Protein AF-A0A8A4TGU2-F1 (afdb_monomer)

Foldseek 3Di:
DDDDDDDDD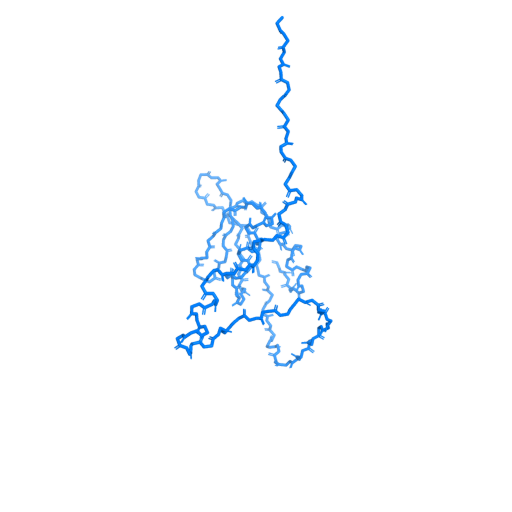DPPPPPPPPDDPCPVVCVVVVNDDPDDDDDDDDDDDDPDDDDPDPQPAWEWDWDADPPRWIKIKIPSDPCLPVVQVVCCVVVVWDWDQDPNIIITTDPPRVVVQVVVVVVVGHHD

Nearest PDB structures (foldseek):
  2if1-assembly1_A  TM=4.646E-01  e=5.400E-04  Homo sapiens
  1ge9-assembly1_A  TM=4.757E-01  e=1.721E+00  Aquifex aeolicus
  8xt3-assembly1_LW  TM=3.187E-01  e=2.816E+00  Homo sapiens
  7qh7-assembly1_U  TM=3.323E-01  e=3.831E+00  Homo sapiens
  6zm5-assembly1_U  TM=3.280E-01  e=3.185E+00  Homo sapiens

Sequence (124 aa):
MARKKKERLDFSQMGELRQNPFADLAQSLGVAPANAAPAGDEPNVNSSSATHKPQPALLIRKEKRAKGKVVTCVYHLLDPHSYLKKLKTRFGTGGTIQDDVMELRGDHCEPIKDFFRAEGFKVR

Radius of gyration: 24.46 Å; Cα contacts (8 Å, |Δi|>4): 117; chains: 1; bounding box: 57×61×41 Å

Structure (mmCIF, N/CA/C/O backbone):
data_AF-A0A8A4TGU2-F1
#
_entry.id   AF-A0A8A4TGU2-F1
#
loop_
_atom_site.group_PDB
_atom_site.id
_atom_site.type_symbol
_atom_site.label_atom_id
_atom_site.label_alt_id
_atom_site.label_comp_id
_atom_site.label_asym_id
_atom_site.label_entity_id
_atom_site.label_seq_id
_atom_site.pdbx_PDB_ins_code
_atom_site.Cartn_x
_atom_site.Cartn_y
_atom_site.Cartn_z
_atom_site.occupancy
_atom_site.B_iso_or_equiv
_atom_site.auth_seq_id
_atom_site.auth_comp_id
_atom_site.auth_asym_id
_atom_site.auth_atom_id
_atom_site.pdbx_PDB_model_num
ATOM 1 N N . MET A 1 1 ? 37.164 35.758 18.211 1.00 45.38 1 MET A N 1
ATOM 2 C CA . MET A 1 1 ? 37.210 34.286 18.371 1.00 45.38 1 MET A CA 1
ATOM 3 C C . MET A 1 1 ? 36.532 33.648 17.158 1.00 45.38 1 MET A C 1
ATOM 5 O O . MET A 1 1 ? 35.310 33.587 17.105 1.00 45.38 1 MET A O 1
ATOM 9 N N . ALA A 1 2 ? 37.303 33.301 16.124 1.00 52.75 2 ALA A N 1
ATOM 10 C CA . ALA A 1 2 ? 36.791 32.817 14.838 1.00 52.75 2 ALA A CA 1
ATOM 11 C C . ALA A 1 2 ? 36.421 31.321 14.899 1.00 52.75 2 ALA A C 1
ATOM 13 O O . ALA A 1 2 ? 37.157 30.521 15.475 1.00 52.75 2 ALA A O 1
ATOM 14 N N . ARG A 1 3 ? 35.283 30.930 14.305 1.00 54.69 3 ARG A N 1
ATOM 15 C CA . ARG A 1 3 ? 34.834 29.528 14.230 1.00 54.69 3 ARG A CA 1
ATOM 16 C C . ARG A 1 3 ? 35.550 28.818 13.076 1.00 54.69 3 ARG A C 1
ATOM 18 O O . ARG A 1 3 ? 35.367 29.175 11.916 1.00 54.69 3 ARG A O 1
ATOM 25 N N . LYS A 1 4 ? 36.366 27.816 13.406 1.00 55.06 4 LYS A N 1
ATOM 26 C CA . LYS A 1 4 ? 37.134 26.999 12.456 1.00 55.06 4 LYS A CA 1
ATOM 27 C C . LYS A 1 4 ? 36.185 26.068 11.685 1.00 55.06 4 LYS A C 1
ATOM 29 O O . LYS A 1 4 ? 35.528 25.215 12.279 1.00 55.06 4 LYS A O 1
ATOM 34 N N . LYS A 1 5 ? 36.089 26.271 10.369 1.00 60.16 5 LYS A N 1
ATOM 35 C CA . LYS A 1 5 ? 35.324 25.448 9.419 1.00 60.16 5 LYS A CA 1
ATOM 36 C C . LYS A 1 5 ? 35.937 24.041 9.396 1.00 60.16 5 LYS A C 1
ATOM 38 O O . LYS A 1 5 ? 37.124 23.909 9.120 1.00 60.16 5 LYS A O 1
ATOM 43 N N . LYS A 1 6 ? 35.162 23.005 9.734 1.00 65.19 6 LYS A N 1
ATOM 44 C CA . LYS A 1 6 ? 35.591 21.607 9.565 1.00 65.19 6 LYS A CA 1
ATOM 45 C C . LYS A 1 6 ? 35.520 21.261 8.079 1.00 65.19 6 LYS A C 1
ATOM 47 O O . LYS A 1 6 ? 34.444 21.341 7.489 1.00 65.19 6 LYS A O 1
ATOM 52 N N . GLU A 1 7 ? 36.660 20.915 7.495 1.00 67.00 7 GLU A N 1
ATOM 53 C CA . GLU A 1 7 ? 36.741 20.354 6.149 1.00 67.00 7 GLU A CA 1
ATOM 54 C C . GLU A 1 7 ? 36.054 18.987 6.090 1.00 67.00 7 GLU A C 1
ATOM 56 O O . GLU A 1 7 ? 36.148 18.170 7.010 1.00 67.00 7 GLU A O 1
ATOM 61 N N . ARG A 1 8 ? 35.317 18.775 5.000 1.00 67.38 8 ARG A N 1
ATOM 62 C CA . ARG A 1 8 ? 34.669 17.516 4.648 1.00 67.38 8 ARG A CA 1
ATOM 63 C C . ARG A 1 8 ? 35.718 16.672 3.930 1.00 67.38 8 ARG A C 1
ATOM 65 O O . ARG A 1 8 ? 36.257 17.126 2.930 1.00 67.38 8 ARG A O 1
ATOM 72 N N . LEU A 1 9 ? 36.017 15.486 4.453 1.00 65.50 9 LEU A N 1
ATOM 73 C CA . LEU A 1 9 ? 36.944 14.556 3.807 1.00 65.50 9 LEU A CA 1
ATOM 74 C C . LEU A 1 9 ? 36.354 14.091 2.469 1.00 65.50 9 LEU A C 1
ATOM 76 O O . LEU A 1 9 ? 35.218 13.610 2.428 1.00 65.50 9 LEU A O 1
ATOM 80 N N . ASP A 1 10 ? 37.124 14.268 1.396 1.00 60.31 10 ASP A N 1
ATOM 81 C CA . ASP A 1 10 ? 36.782 13.833 0.046 1.00 60.31 10 ASP A CA 1
ATOM 82 C C . ASP A 1 10 ? 37.150 12.352 -0.121 1.00 60.31 10 ASP A C 1
ATOM 84 O O . ASP A 1 10 ? 38.318 11.971 -0.099 1.00 60.31 10 ASP A O 1
ATOM 88 N N . PHE A 1 11 ? 36.131 11.498 -0.213 1.00 60.16 11 PHE A N 1
ATOM 89 C CA . PHE A 1 11 ? 36.267 10.038 -0.275 1.00 60.16 11 PHE A CA 1
ATOM 90 C C . PHE A 1 11 ? 36.396 9.510 -1.716 1.00 60.16 11 PHE A C 1
ATOM 92 O O . PHE A 1 11 ? 36.106 8.344 -1.978 1.00 60.16 11 PHE A O 1
ATOM 99 N N . SER A 1 12 ? 36.821 10.345 -2.670 1.00 51.53 12 SER A N 1
ATOM 100 C CA . SER A 1 12 ? 36.828 9.979 -4.091 1.00 51.53 12 SER A CA 1
ATOM 101 C C . SER A 1 12 ? 38.059 9.172 -4.545 1.00 51.53 12 SER A C 1
ATOM 103 O O . SER A 1 12 ? 38.198 8.902 -5.736 1.00 51.53 12 SER A O 1
ATOM 105 N N . GLN A 1 13 ? 38.938 8.742 -3.630 1.00 56.84 13 GLN A N 1
ATOM 106 C CA . GLN A 1 13 ? 40.099 7.896 -3.942 1.00 56.84 13 GLN A CA 1
ATOM 107 C C . GLN A 1 13 ? 40.209 6.691 -2.997 1.00 56.84 13 GLN A C 1
ATOM 109 O O . GLN A 1 13 ? 41.099 6.607 -2.159 1.00 56.84 13 GLN A O 1
ATOM 114 N N . MET A 1 14 ? 39.306 5.724 -3.146 1.00 52.75 14 MET A N 1
ATOM 115 C CA . MET A 1 14 ? 39.525 4.349 -2.675 1.00 52.75 14 MET A CA 1
ATOM 116 C C . MET A 1 14 ? 39.073 3.375 -3.764 1.00 52.75 14 MET A C 1
ATOM 118 O O . MET A 1 14 ? 38.057 2.695 -3.657 1.00 52.75 14 MET A O 1
ATOM 122 N N . GLY A 1 15 ? 39.838 3.367 -4.854 1.00 55.72 15 GLY A N 1
ATOM 123 C CA . GLY A 1 15 ? 39.653 2.486 -6.005 1.00 55.72 15 GLY A CA 1
ATOM 124 C C . GLY A 1 15 ? 40.342 1.125 -5.887 1.00 55.72 15 GLY A C 1
ATOM 125 O O . GLY A 1 15 ? 40.422 0.435 -6.891 1.00 55.72 15 GLY A O 1
ATOM 126 N N . GLU A 1 16 ? 40.834 0.715 -4.712 1.00 56.84 16 GLU A N 1
ATOM 127 C CA . GLU A 1 16 ? 41.650 -0.507 -4.607 1.00 56.84 16 GLU A CA 1
ATOM 128 C C . GLU A 1 16 ? 41.479 -1.254 -3.272 1.00 56.84 16 GLU A C 1
ATOM 130 O O . GLU A 1 16 ? 42.429 -1.568 -2.569 1.00 56.84 16 GLU A O 1
ATOM 135 N N . LEU A 1 17 ? 40.230 -1.552 -2.901 1.00 55.66 17 LEU A N 1
ATOM 136 C CA . LEU A 1 17 ? 39.896 -2.543 -1.861 1.00 55.66 17 LEU A CA 1
ATOM 137 C C . LEU A 1 17 ? 38.814 -3.513 -2.362 1.00 55.66 17 LEU A C 1
ATOM 139 O O . LEU A 1 17 ? 37.900 -3.899 -1.641 1.00 55.66 17 LEU A O 1
ATOM 143 N N . ARG A 1 18 ? 38.894 -3.888 -3.645 1.00 57.50 18 ARG A N 1
ATOM 144 C CA . ARG A 1 18 ? 38.011 -4.895 -4.264 1.00 57.50 18 ARG A CA 1
ATOM 145 C C . ARG A 1 18 ? 38.627 -6.295 -4.292 1.00 57.50 18 ARG A C 1
ATOM 147 O O . ARG A 1 18 ? 38.056 -7.194 -4.900 1.00 57.50 18 ARG A O 1
ATOM 154 N N . GLN A 1 19 ? 39.791 -6.481 -3.674 1.00 64.56 19 GLN A N 1
ATOM 155 C CA . GLN A 1 19 ? 40.438 -7.783 -3.575 1.00 64.56 19 GLN A CA 1
ATOM 156 C C . GLN A 1 19 ? 40.174 -8.371 -2.192 1.00 64.56 19 GLN A C 1
ATOM 158 O O . GLN A 1 19 ? 40.594 -7.833 -1.170 1.00 64.56 19 GLN A O 1
ATOM 163 N N . ASN A 1 20 ? 39.432 -9.476 -2.178 1.00 74.31 20 ASN A N 1
ATOM 164 C CA . ASN A 1 20 ? 39.167 -10.243 -0.973 1.00 74.31 20 ASN A CA 1
ATOM 165 C C . ASN A 1 20 ? 40.469 -10.958 -0.562 1.00 74.31 20 ASN A C 1
ATOM 167 O O . ASN A 1 20 ? 40.930 -11.810 -1.321 1.00 74.31 20 ASN A O 1
ATOM 171 N N . PRO A 1 21 ? 41.046 -10.693 0.623 1.00 73.38 21 PRO A N 1
ATOM 172 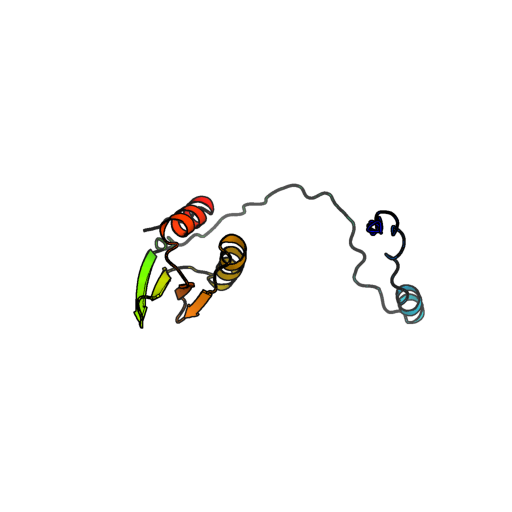C CA . PRO A 1 21 ? 42.316 -11.296 1.056 1.00 73.38 21 PRO A CA 1
ATOM 173 C C . PRO A 1 21 ? 42.238 -12.821 1.242 1.00 73.38 21 PRO A C 1
ATOM 175 O O . PRO A 1 21 ? 43.255 -13.496 1.332 1.00 73.38 21 PRO A O 1
ATOM 178 N N . PHE A 1 22 ? 41.026 -13.376 1.270 1.00 57.47 22 PHE A N 1
ATOM 179 C CA . PHE A 1 22 ? 40.767 -14.815 1.313 1.00 57.47 22 PHE A CA 1
ATOM 180 C C . PHE A 1 22 ? 40.799 -15.503 -0.064 1.00 57.47 22 PHE A C 1
ATOM 182 O O . PHE A 1 22 ? 40.716 -16.728 -0.121 1.00 57.47 22 PHE A O 1
ATOM 189 N N . ALA A 1 23 ? 40.908 -14.754 -1.170 1.00 64.38 23 ALA A N 1
ATOM 190 C CA . ALA A 1 23 ? 40.915 -15.330 -2.518 1.00 64.38 23 ALA A CA 1
ATOM 191 C C . ALA A 1 23 ? 42.146 -16.217 -2.776 1.00 64.38 23 ALA A C 1
ATOM 193 O O . ALA A 1 23 ? 42.024 -17.265 -3.407 1.00 64.38 23 ALA A O 1
ATOM 194 N N . ASP A 1 24 ? 43.302 -15.825 -2.243 1.00 65.06 24 ASP A N 1
ATOM 195 C CA . ASP A 1 24 ? 44.562 -16.567 -2.361 1.00 65.06 24 ASP A CA 1
ATOM 196 C C . ASP A 1 24 ? 44.520 -17.896 -1.577 1.00 65.06 24 ASP A C 1
ATOM 198 O O . ASP A 1 24 ? 44.841 -18.965 -2.099 1.00 65.06 24 ASP A O 1
ATOM 202 N N . LEU A 1 25 ? 43.965 -17.868 -0.358 1.00 66.75 25 LEU A N 1
ATOM 203 C CA . LEU A 1 25 ? 43.773 -19.062 0.472 1.00 66.75 25 LEU A CA 1
ATOM 204 C C . LEU A 1 25 ? 42.807 -20.076 -0.168 1.00 66.75 25 LEU A C 1
ATOM 206 O O . LEU A 1 25 ? 43.024 -21.285 -0.075 1.00 66.75 25 LEU A O 1
ATOM 210 N N . ALA A 1 26 ? 41.753 -19.598 -0.838 1.00 66.44 26 ALA A N 1
ATOM 211 C CA . ALA A 1 26 ? 40.789 -20.454 -1.530 1.00 66.44 26 ALA A CA 1
ATOM 212 C C . ALA A 1 26 ? 41.430 -21.236 -2.693 1.00 66.44 26 ALA A C 1
ATOM 214 O O . ALA A 1 26 ? 41.145 -22.423 -2.869 1.00 66.44 26 ALA A O 1
ATOM 215 N N . GLN A 1 27 ? 42.352 -20.608 -3.434 1.00 66.25 27 GLN A N 1
ATOM 216 C CA . GLN A 1 27 ? 43.105 -21.266 -4.508 1.00 66.25 27 GLN A CA 1
ATOM 217 C C . GLN A 1 27 ? 44.053 -22.346 -3.972 1.00 66.25 27 GLN A C 1
ATOM 219 O O . GLN A 1 27 ? 44.146 -23.420 -4.563 1.00 66.25 27 GLN A O 1
ATOM 224 N N . SER A 1 28 ? 44.700 -22.102 -2.828 1.00 71.31 28 SER A N 1
ATOM 225 C CA . SER A 1 28 ? 45.616 -23.065 -2.200 1.00 71.31 28 SER A CA 1
ATOM 226 C C . SER A 1 28 ? 44.904 -24.320 -1.670 1.00 71.31 28 SER A C 1
ATOM 228 O O . SER A 1 28 ? 45.444 -25.422 -1.736 1.00 71.31 28 SER A O 1
ATOM 230 N N . LEU A 1 29 ? 43.663 -24.176 -1.193 1.00 71.25 29 LEU A N 1
ATOM 231 C CA . LEU A 1 29 ? 42.859 -25.270 -0.633 1.00 71.25 29 LEU A CA 1
ATOM 232 C C . LEU A 1 29 ? 42.013 -26.025 -1.676 1.00 71.25 29 LEU A C 1
ATOM 234 O O . LEU A 1 29 ? 41.238 -26.907 -1.309 1.00 71.25 29 LEU A O 1
ATOM 238 N N . GLY A 1 30 ? 42.130 -25.687 -2.965 1.00 63.03 30 GLY A N 1
ATOM 239 C CA . GLY A 1 30 ? 41.348 -26.317 -4.035 1.00 63.03 30 GLY A CA 1
ATOM 240 C C . GLY A 1 30 ? 3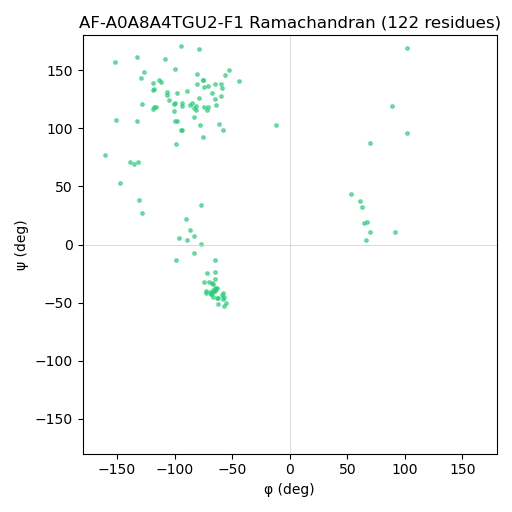9.845 -26.012 -3.976 1.00 63.03 30 GLY A C 1
ATOM 241 O O . GLY A 1 30 ? 39.045 -26.733 -4.572 1.00 63.03 30 GLY A O 1
ATOM 242 N N . VAL A 1 31 ? 39.443 -24.952 -3.266 1.00 62.53 31 VAL A N 1
ATOM 243 C CA . VAL A 1 31 ? 38.046 -24.519 -3.154 1.00 62.53 31 VAL A CA 1
ATOM 244 C C . VAL A 1 31 ? 37.812 -23.396 -4.162 1.00 62.53 31 VAL A C 1
ATOM 246 O O . VAL A 1 31 ? 38.273 -22.270 -3.984 1.00 62.53 31 VAL A O 1
ATOM 249 N N . ALA A 1 32 ? 37.105 -23.697 -5.251 1.00 56.06 32 ALA A N 1
ATOM 250 C CA . ALA A 1 32 ? 36.814 -22.723 -6.300 1.00 56.06 32 ALA A CA 1
ATOM 251 C C . ALA A 1 32 ? 36.029 -21.503 -5.756 1.00 56.06 32 ALA A C 1
ATOM 253 O O . ALA A 1 32 ? 35.041 -21.681 -5.036 1.00 56.06 32 ALA A O 1
ATOM 254 N N . PRO A 1 33 ? 36.397 -20.257 -6.117 1.00 55.41 33 PRO A N 1
ATOM 255 C CA . PRO A 1 33 ? 35.637 -19.074 -5.726 1.00 55.41 33 PRO A CA 1
ATOM 256 C C . PRO A 1 33 ? 34.383 -18.923 -6.604 1.00 55.41 33 PRO A C 1
ATOM 258 O O . PRO A 1 33 ? 34.445 -18.454 -7.738 1.00 55.41 33 PRO A O 1
ATOM 261 N N . ALA A 1 34 ? 33.218 -19.285 -6.071 1.00 56.00 34 ALA A N 1
ATOM 262 C CA . ALA A 1 34 ? 31.928 -19.235 -6.769 1.00 56.00 34 ALA A CA 1
ATOM 263 C C . ALA A 1 34 ? 31.304 -17.823 -6.898 1.00 56.00 34 ALA A C 1
ATOM 265 O O . ALA A 1 34 ? 30.086 -17.697 -6.832 1.00 56.00 34 ALA A O 1
ATOM 266 N N . ASN A 1 35 ? 32.092 -16.750 -7.053 1.00 63.97 35 ASN A N 1
ATOM 267 C CA . ASN A 1 35 ? 31.548 -15.424 -7.394 1.00 63.97 35 ASN A CA 1
ATOM 268 C C . ASN A 1 35 ? 32.613 -14.481 -7.979 1.00 63.97 35 ASN A C 1
ATOM 270 O O . ASN A 1 35 ? 33.099 -13.559 -7.323 1.00 63.97 35 ASN A O 1
ATOM 274 N N . ALA A 1 36 ? 32.947 -14.696 -9.249 1.00 46.28 36 ALA A N 1
ATOM 275 C CA . ALA A 1 36 ? 33.443 -13.639 -10.121 1.00 46.28 36 ALA A CA 1
ATOM 276 C C . ALA A 1 36 ? 32.237 -13.073 -10.888 1.00 46.28 36 ALA A C 1
ATOM 278 O O . ALA A 1 36 ? 31.772 -13.672 -11.853 1.00 46.28 36 ALA A O 1
ATOM 279 N N . ALA A 1 37 ? 31.694 -11.949 -10.419 1.00 50.97 37 ALA A N 1
ATOM 280 C CA . ALA A 1 37 ? 30.661 -11.201 -11.127 1.00 50.97 37 ALA A CA 1
ATOM 281 C C . ALA A 1 37 ? 31.309 -10.310 -12.212 1.00 50.97 37 ALA A C 1
ATOM 283 O O . ALA A 1 37 ? 32.103 -9.432 -11.856 1.00 50.97 37 ALA A O 1
ATOM 284 N N . PRO A 1 38 ? 30.990 -10.487 -13.508 1.00 53.16 38 PRO A N 1
ATOM 285 C CA . PRO A 1 38 ? 31.278 -9.496 -14.538 1.00 53.16 38 PRO A CA 1
ATOM 286 C C . PRO A 1 38 ? 30.306 -8.314 -14.426 1.00 53.16 38 PRO A C 1
ATOM 288 O O . PRO A 1 38 ? 29.103 -8.479 -14.229 1.00 53.16 38 PRO A O 1
ATOM 291 N N . ALA A 1 39 ? 30.845 -7.103 -14.537 1.00 51.00 39 ALA A N 1
ATOM 292 C CA . ALA A 1 39 ? 30.078 -5.871 -14.597 1.00 51.00 39 ALA A CA 1
ATOM 293 C C . ALA A 1 39 ? 29.504 -5.650 -16.009 1.00 51.00 39 ALA A C 1
ATOM 295 O O . ALA A 1 39 ? 30.263 -5.610 -16.969 1.00 51.00 39 ALA A O 1
ATOM 296 N N . GLY A 1 40 ? 28.184 -5.448 -16.079 1.00 54.25 40 GLY A N 1
ATOM 297 C CA . GLY A 1 40 ? 27.530 -4.400 -16.872 1.00 54.25 40 GLY A CA 1
ATOM 298 C C . GLY A 1 40 ? 27.545 -4.494 -18.400 1.00 54.25 40 GLY A C 1
ATOM 299 O O . GLY A 1 40 ? 28.333 -3.807 -19.035 1.00 54.25 40 GLY A O 1
ATOM 300 N N . ASP A 1 41 ? 26.555 -5.189 -18.958 1.00 51.53 41 ASP A N 1
ATOM 301 C CA . ASP A 1 41 ? 25.671 -4.634 -19.995 1.00 51.53 41 ASP A CA 1
ATOM 302 C C . ASP A 1 41 ? 24.318 -5.352 -19.852 1.00 51.53 41 ASP A C 1
ATOM 304 O O . ASP A 1 41 ? 24.215 -6.549 -20.104 1.00 51.53 41 ASP A O 1
ATOM 308 N N . GLU A 1 42 ? 23.302 -4.660 -19.331 1.00 53.72 42 GLU A N 1
ATOM 309 C CA . GLU A 1 42 ? 21.924 -5.168 -19.280 1.00 53.72 42 GLU A CA 1
ATOM 310 C C . GLU A 1 42 ? 21.149 -4.545 -20.443 1.00 53.72 42 GLU A C 1
ATOM 312 O O . GLU A 1 42 ? 20.755 -3.375 -20.358 1.00 53.72 42 GLU A O 1
ATOM 317 N N . PRO A 1 43 ? 20.852 -5.323 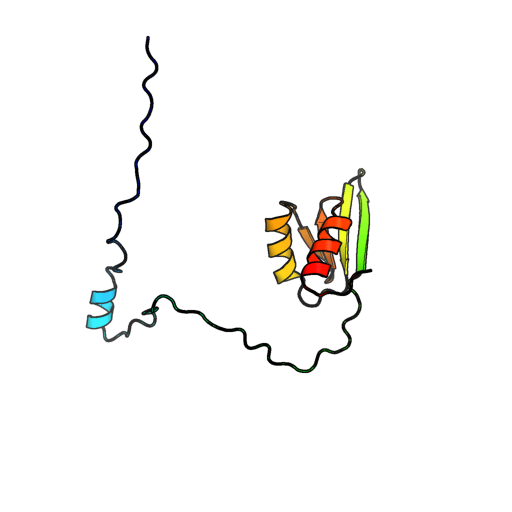-21.495 1.00 56.62 43 PRO A N 1
ATOM 318 C CA . PRO A 1 43 ? 19.690 -5.042 -22.301 1.00 56.62 43 PRO A CA 1
ATOM 319 C C . PRO A 1 43 ? 18.687 -6.203 -22.270 1.00 56.62 43 PRO A C 1
ATOM 321 O O . PRO A 1 43 ? 18.982 -7.346 -22.605 1.00 56.62 43 PRO A O 1
ATOM 324 N N . ASN A 1 44 ? 17.438 -5.787 -22.048 1.00 51.06 44 ASN A N 1
ATOM 325 C CA . ASN A 1 44 ? 16.246 -6.237 -22.767 1.00 51.06 44 ASN A CA 1
ATOM 326 C C . ASN A 1 44 ? 15.327 -7.277 -22.088 1.00 51.06 44 ASN A C 1
ATOM 328 O O . ASN A 1 44 ? 15.464 -8.492 -22.201 1.00 51.06 44 ASN A O 1
ATOM 332 N N . VAL A 1 45 ? 14.300 -6.695 -21.462 1.00 58.22 45 VAL A N 1
ATOM 333 C CA . VAL A 1 45 ? 12.922 -7.167 -21.280 1.00 58.22 45 VAL A CA 1
ATOM 334 C C . VAL A 1 45 ? 12.497 -8.379 -22.131 1.00 58.22 45 VAL A C 1
ATOM 336 O O . VAL A 1 45 ? 12.053 -8.243 -23.266 1.00 58.22 45 VAL A O 1
ATOM 339 N N . ASN A 1 46 ? 12.445 -9.569 -21.526 1.00 51.78 46 ASN A N 1
ATOM 340 C CA . ASN A 1 46 ? 11.560 -10.634 -22.008 1.00 51.78 46 ASN A CA 1
ATOM 341 C C . ASN A 1 46 ? 10.274 -10.682 -21.170 1.00 51.78 46 ASN A C 1
ATOM 343 O O . ASN A 1 46 ? 10.103 -11.429 -20.214 1.00 51.78 46 ASN A O 1
ATOM 347 N N . SER A 1 47 ? 9.315 -9.856 -21.589 1.00 62.94 47 SER A N 1
ATOM 348 C CA . SER A 1 47 ? 7.902 -10.128 -21.336 1.00 62.94 47 SER A CA 1
ATOM 349 C C . SER A 1 47 ? 7.546 -11.442 -22.030 1.00 62.94 47 SER A C 1
ATOM 351 O O . SER A 1 47 ? 7.399 -11.467 -23.248 1.00 62.94 47 SER A O 1
ATOM 353 N N . SER A 1 48 ? 7.423 -12.528 -21.270 1.00 55.38 48 SER A N 1
ATOM 354 C CA . SER A 1 48 ? 6.930 -13.807 -21.787 1.00 55.38 48 SER A CA 1
ATOM 355 C C . SER A 1 48 ? 5.664 -14.187 -21.038 1.00 55.38 48 SER A C 1
ATOM 357 O O . SER A 1 48 ? 5.623 -14.298 -19.816 1.00 55.38 48 SER A O 1
ATOM 359 N N . SER A 1 49 ? 4.608 -14.247 -21.825 1.00 56.22 49 SER A N 1
ATOM 360 C CA . SER A 1 49 ? 3.199 -14.276 -21.493 1.00 56.22 49 SER A CA 1
ATOM 361 C C . SER A 1 49 ? 2.689 -15.649 -21.041 1.00 56.22 49 SER A C 1
ATOM 363 O O . SER A 1 49 ? 3.311 -16.676 -21.284 1.00 56.22 49 SER A O 1
ATOM 365 N N . ALA A 1 50 ? 1.458 -15.611 -20.508 1.00 46.53 50 ALA A N 1
ATOM 366 C CA . ALA A 1 50 ? 0.503 -16.707 -20.292 1.00 46.53 50 ALA A CA 1
ATOM 367 C C . ALA A 1 50 ? 0.626 -17.439 -18.940 1.00 46.53 50 ALA A C 1
ATOM 369 O O . ALA A 1 50 ? 1.647 -18.022 -18.621 1.00 46.53 50 ALA A O 1
ATOM 370 N N . THR A 1 51 ? -0.381 -17.470 -18.065 1.00 42.66 51 THR A N 1
ATOM 371 C CA . THR A 1 51 ? -1.833 -17.249 -18.203 1.00 42.66 51 THR A CA 1
ATOM 372 C C . THR A 1 51 ? -2.341 -16.312 -17.102 1.00 42.66 51 THR A C 1
ATOM 374 O O . THR A 1 51 ? -2.468 -16.720 -15.946 1.00 42.66 51 THR A O 1
ATOM 377 N N . HIS A 1 52 ? -2.664 -15.057 -17.428 1.00 58.69 52 HIS A N 1
ATOM 378 C CA . HIS A 1 52 ? -3.277 -14.146 -16.461 1.00 58.69 52 HIS A CA 1
ATOM 379 C C . HIS A 1 52 ? -4.745 -14.553 -16.287 1.00 58.69 52 HIS A C 1
ATOM 381 O O . HIS A 1 52 ? -5.616 -14.110 -17.039 1.00 58.69 52 HIS A O 1
ATOM 387 N N . LYS A 1 53 ? -5.029 -15.418 -15.298 1.00 59.97 53 LYS A N 1
ATOM 388 C CA . LYS A 1 53 ? -6.390 -15.551 -14.749 1.00 59.97 53 LYS A CA 1
ATOM 389 C C . LYS A 1 53 ? -6.944 -14.133 -14.561 1.00 59.97 53 LYS A C 1
ATOM 391 O O . LYS A 1 53 ? -6.158 -13.257 -14.197 1.00 59.97 53 LYS A O 1
ATOM 396 N N . PRO A 1 54 ? -8.230 -13.860 -14.834 1.00 61.56 54 PRO A N 1
ATOM 397 C CA . PRO A 1 54 ? -8.780 -12.528 -14.625 1.00 61.56 54 PRO A CA 1
ATOM 398 C C . PRO A 1 54 ? -8.583 -12.153 -13.153 1.00 61.56 54 PRO A C 1
ATOM 400 O O . PRO A 1 54 ? -9.318 -12.622 -12.288 1.00 61.56 54 PRO A O 1
ATOM 403 N N . GLN A 1 55 ? -7.540 -11.370 -12.867 1.00 68.00 55 GLN A N 1
ATOM 404 C CA . GLN A 1 55 ? -7.256 -10.946 -11.509 1.00 68.00 55 GLN A CA 1
ATOM 405 C C . GLN A 1 55 ? -8.397 -10.014 -11.104 1.00 68.00 55 GLN A C 1
ATOM 407 O O . GLN A 1 55 ? -8.749 -9.109 -11.879 1.00 68.00 55 GLN A O 1
ATOM 412 N N . PRO A 1 56 ? -9.013 -10.234 -9.935 1.00 79.31 56 PRO A N 1
ATOM 413 C CA . PRO A 1 56 ? -9.984 -9.297 -9.406 1.00 79.31 56 PRO A CA 1
ATOM 414 C C . PRO A 1 56 ? -9.336 -7.915 -9.289 1.00 79.31 56 PRO A C 1
ATOM 416 O O . PRO A 1 56 ? -8.142 -7.784 -9.028 1.00 79.31 56 PRO A O 1
ATOM 419 N N . ALA A 1 57 ? -10.128 -6.868 -9.509 1.00 88.19 57 ALA A N 1
ATOM 420 C CA . ALA A 1 57 ? -9.638 -5.515 -9.301 1.00 88.19 57 ALA A CA 1
ATOM 421 C C . ALA A 1 57 ? -9.194 -5.338 -7.837 1.00 88.19 57 ALA A C 1
ATOM 423 O O . ALA A 1 57 ? -9.895 -5.783 -6.917 1.00 88.19 57 ALA A O 1
ATOM 424 N N . LEU A 1 58 ? -8.061 -4.662 -7.639 1.00 91.12 58 LEU A N 1
ATOM 425 C CA . LEU A 1 58 ? -7.585 -4.263 -6.319 1.00 91.12 58 LEU A CA 1
ATOM 426 C C . LEU A 1 58 ? -8.637 -3.367 -5.679 1.00 91.12 58 LEU A C 1
ATOM 428 O O . LEU A 1 58 ? -9.059 -2.372 -6.272 1.00 91.12 58 LEU A O 1
ATOM 432 N N . LEU A 1 59 ? -9.044 -3.710 -4.464 1.00 92.38 59 LEU A N 1
ATOM 433 C CA . LEU A 1 59 ? -9.960 -2.890 -3.688 1.00 92.38 59 LEU A CA 1
ATOM 434 C C . LEU A 1 59 ? -9.140 -2.090 -2.683 1.00 92.38 59 LEU A C 1
ATOM 436 O O . LEU A 1 59 ? -8.438 -2.674 -1.861 1.00 92.38 59 LEU A O 1
ATOM 440 N N . ILE A 1 60 ? -9.239 -0.763 -2.741 1.00 93.62 60 ILE A N 1
ATOM 441 C CA . ILE A 1 60 ? -8.516 0.116 -1.817 1.00 93.62 60 ILE A CA 1
ATOM 442 C C . ILE A 1 60 ? -9.527 0.905 -1.004 1.00 93.62 60 ILE A C 1
ATOM 444 O O . ILE A 1 60 ? -10.320 1.681 -1.544 1.00 93.62 60 ILE A O 1
ATOM 448 N N .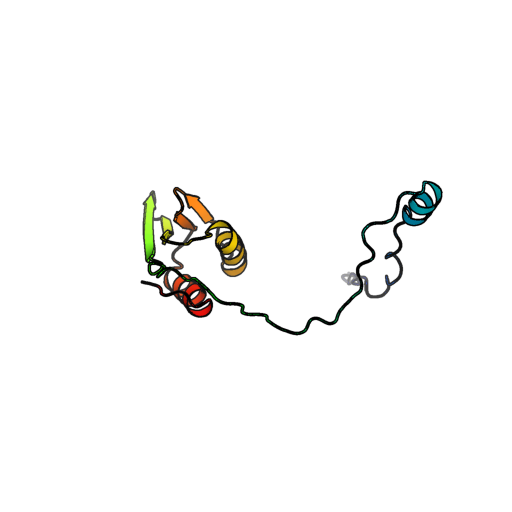 ARG A 1 61 ? -9.506 0.702 0.314 1.00 93.31 61 ARG A N 1
ATOM 449 C CA . ARG A 1 61 ? -10.429 1.355 1.243 1.00 93.31 61 ARG A CA 1
ATOM 450 C C . ARG A 1 61 ? -9.681 2.056 2.356 1.00 93.31 61 ARG A C 1
ATOM 452 O O . ARG A 1 61 ? -8.641 1.604 2.814 1.00 93.31 61 ARG A O 1
ATOM 459 N N . LYS A 1 62 ? -10.270 3.152 2.821 1.00 94.00 62 LYS A N 1
ATOM 460 C CA . LYS A 1 62 ? -9.898 3.764 4.091 1.00 94.00 62 LYS A CA 1
ATOM 461 C C . LYS A 1 62 ? -10.730 3.144 5.203 1.00 94.00 62 LYS A C 1
ATOM 463 O O . LYS A 1 62 ? -11.955 3.067 5.092 1.00 94.00 62 LYS A O 1
ATOM 468 N N . GLU A 1 63 ? -10.072 2.750 6.276 1.00 92.56 63 GLU A N 1
ATOM 469 C CA . GLU A 1 63 ? -10.694 2.235 7.483 1.00 92.56 63 GLU A CA 1
ATOM 470 C C . GLU A 1 63 ? -10.345 3.138 8.669 1.00 92.56 63 GLU A C 1
ATOM 472 O O . GLU A 1 63 ? -9.228 3.648 8.805 1.00 92.56 63 GLU A O 1
ATOM 477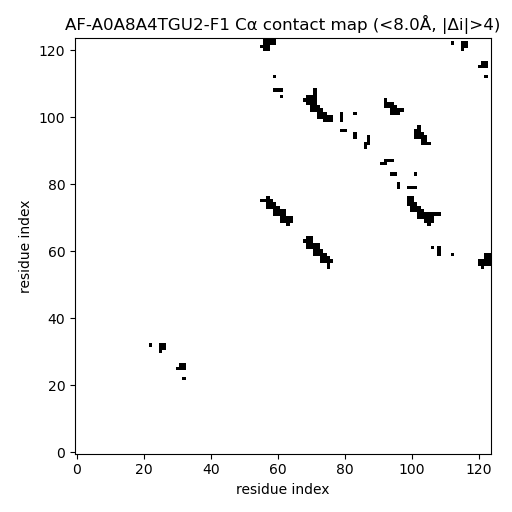 N N . LYS A 1 64 ? -11.335 3.387 9.527 1.00 92.56 64 LYS A N 1
ATOM 478 C CA . LYS A 1 64 ? -11.151 4.170 10.749 1.00 92.56 64 LYS A CA 1
ATOM 479 C C . LYS A 1 64 ? -10.855 3.211 11.896 1.00 92.56 64 LYS A C 1
ATOM 481 O O . LYS A 1 64 ? -11.689 2.385 12.247 1.00 92.56 64 LYS A O 1
ATOM 486 N N . ARG A 1 65 ? -9.685 3.358 12.508 1.00 89.81 65 ARG A N 1
ATOM 487 C CA . ARG A 1 65 ? -9.283 2.669 13.738 1.00 89.81 65 ARG A CA 1
ATOM 488 C C . ARG A 1 65 ? -9.584 3.540 14.962 1.00 89.81 65 ARG A C 1
ATOM 490 O O . ARG A 1 65 ? -9.925 4.721 14.870 1.00 89.81 65 ARG A O 1
ATOM 497 N N . ALA A 1 66 ? -9.437 2.939 16.141 1.00 89.44 66 ALA A N 1
ATOM 498 C CA . ALA A 1 66 ? -9.644 3.609 17.420 1.00 89.44 66 ALA A CA 1
ATOM 499 C C . ALA A 1 66 ? -8.838 4.918 17.540 1.00 89.44 66 ALA A C 1
ATOM 501 O O . ALA A 1 66 ? -7.732 5.045 17.005 1.00 89.44 66 ALA A O 1
ATOM 502 N N . LYS A 1 67 ? -9.377 5.875 18.308 1.00 88.25 67 LYS A N 1
ATOM 503 C CA . LYS A 1 67 ? -8.752 7.182 18.590 1.00 88.25 67 LYS A CA 1
ATOM 504 C C . LYS A 1 67 ? -8.507 8.040 17.336 1.00 88.25 67 LYS A C 1
ATOM 506 O O . LYS A 1 67 ? -7.474 8.692 17.232 1.00 88.25 67 LYS A O 1
ATOM 511 N N . GLY A 1 68 ? -9.431 8.009 16.372 1.00 86.56 68 GLY A N 1
ATOM 512 C CA . GLY A 1 68 ? -9.380 8.862 15.176 1.00 86.56 68 GLY A CA 1
ATOM 513 C C . GLY A 1 68 ? -8.260 8.517 14.192 1.00 86.56 68 GLY A C 1
ATOM 514 O O . GLY A 1 68 ? -7.995 9.286 13.272 1.00 86.56 68 GLY A O 1
ATOM 515 N N . LYS A 1 69 ? -7.592 7.373 14.372 1.00 89.88 69 LYS A N 1
ATOM 516 C CA . LYS A 1 69 ? -6.551 6.913 13.455 1.00 89.88 69 LYS A CA 1
ATOM 517 C C . LYS A 1 69 ? -7.193 6.369 12.190 1.00 89.88 69 LYS A C 1
ATOM 519 O O . LYS A 1 69 ? -8.207 5.681 12.243 1.00 89.88 69 LYS A O 1
ATOM 524 N N . VAL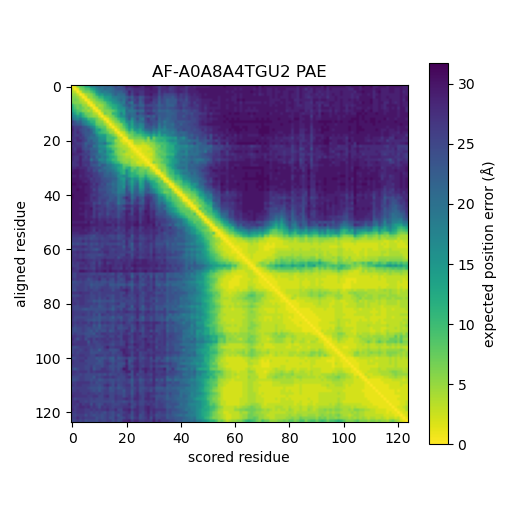 A 1 70 ? -6.564 6.642 11.062 1.00 93.25 70 VAL A N 1
ATOM 525 C CA . VAL A 1 70 ? -6.973 6.125 9.759 1.00 93.25 70 VAL A CA 1
ATOM 526 C C . VAL A 1 70 ? -5.910 5.171 9.245 1.00 93.25 70 VAL A C 1
ATOM 528 O O . VAL A 1 70 ? -4.710 5.384 9.454 1.00 93.25 70 VAL A O 1
ATOM 531 N N . VAL A 1 71 ? -6.366 4.097 8.619 1.00 94.00 71 VAL A N 1
ATOM 532 C CA . VAL A 1 71 ? -5.521 3.128 7.932 1.00 94.00 71 VAL A CA 1
ATOM 533 C C . VAL A 1 71 ? -6.077 2.908 6.532 1.00 94.00 71 VAL A C 1
ATOM 535 O O . VAL A 1 71 ? -7.287 2.945 6.318 1.00 94.00 71 VAL A O 1
ATOM 538 N N . THR A 1 72 ? -5.191 2.727 5.566 1.00 94.50 72 THR A N 1
ATOM 539 C CA . THR A 1 72 ? -5.547 2.381 4.195 1.00 94.50 72 THR A CA 1
ATOM 540 C C . THR A 1 72 ? -5.331 0.885 4.013 1.00 94.50 72 THR A C 1
ATOM 542 O O . THR A 1 72 ? -4.216 0.404 4.197 1.00 94.50 72 THR A O 1
ATOM 545 N N . CYS A 1 73 ? -6.389 0.165 3.655 1.00 93.69 73 CYS A N 1
ATOM 546 C CA . CYS A 1 73 ? -6.392 -1.279 3.451 1.00 93.69 73 CYS A CA 1
ATOM 547 C C . CYS A 1 73 ? -6.470 -1.590 1.953 1.00 93.69 73 CYS A C 1
ATOM 549 O O . CYS A 1 73 ? -7.314 -1.035 1.239 1.00 93.69 73 CYS A O 1
ATOM 551 N N . VAL A 1 74 ? -5.597 -2.479 1.485 1.00 93.19 74 VAL A N 1
ATOM 552 C CA . VAL A 1 74 ? -5.541 -2.953 0.098 1.00 93.19 74 VAL A CA 1
ATOM 553 C C . VAL A 1 74 ? -5.843 -4.446 0.080 1.00 93.19 74 VAL A C 1
ATOM 555 O O . VAL A 1 74 ? -5.106 -5.235 0.671 1.00 93.19 74 VAL A O 1
ATOM 558 N N . TYR A 1 75 ? -6.921 -4.815 -0.609 1.00 92.44 75 TYR A N 1
ATOM 559 C CA . TYR A 1 75 ? -7.405 -6.190 -0.729 1.00 92.44 75 TYR A CA 1
ATOM 560 C C . TYR A 1 75 ? -7.163 -6.740 -2.138 1.00 92.44 75 TYR A C 1
ATOM 562 O O . TYR A 1 75 ? -7.065 -5.978 -3.106 1.00 92.44 75 TYR A O 1
ATOM 570 N N . HIS A 1 76 ? -7.173 -8.072 -2.246 1.00 90.25 76 HIS A N 1
ATOM 571 C CA . HIS A 1 76 ? -7.013 -8.827 -3.496 1.00 90.25 76 HIS A CA 1
ATOM 572 C C . HIS A 1 76 ? -5.657 -8.621 -4.183 1.00 90.25 76 HIS A C 1
ATOM 574 O O . HIS A 1 76 ? -5.557 -8.630 -5.411 1.00 90.25 76 HIS A O 1
ATOM 580 N N . LEU A 1 77 ? -4.610 -8.412 -3.391 1.00 88.19 77 LEU A N 1
ATOM 581 C CA . LEU A 1 77 ? -3.253 -8.298 -3.893 1.00 88.19 77 LEU A CA 1
ATOM 582 C C . LEU A 1 77 ? -2.590 -9.673 -3.835 1.00 88.19 77 LEU A C 1
ATOM 584 O O . LEU A 1 77 ? -2.490 -10.243 -2.761 1.00 88.19 77 LEU A O 1
ATOM 588 N N . LEU A 1 78 ? -2.128 -10.195 -4.973 1.00 86.12 78 LEU A N 1
ATOM 589 C CA . LEU A 1 78 ? -1.543 -11.543 -5.037 1.00 86.12 78 LEU A CA 1
ATOM 590 C C . LEU A 1 78 ? -0.244 -11.705 -4.242 1.00 86.12 78 LEU A C 1
ATOM 592 O O . LEU A 1 78 ? 0.065 -12.809 -3.812 1.00 86.12 78 LEU A O 1
ATOM 596 N N . ASP A 1 79 ? 0.534 -10.630 -4.108 1.00 87.50 79 ASP A N 1
ATOM 597 C CA . ASP A 1 79 ? 1.833 -10.668 -3.436 1.00 87.50 79 ASP A CA 1
ATOM 598 C C . ASP A 1 79 ? 2.052 -9.427 -2.549 1.00 87.50 79 ASP A C 1
ATOM 600 O O . ASP A 1 79 ? 2.843 -8.534 -2.871 1.00 87.50 79 ASP A O 1
ATOM 604 N N . PRO A 1 80 ? 1.332 -9.309 -1.418 1.00 89.56 80 PRO A N 1
ATOM 605 C CA . PRO A 1 80 ? 1.339 -8.092 -0.610 1.00 89.56 80 PRO A CA 1
ATOM 606 C C . PRO A 1 80 ? 2.709 -7.784 0.012 1.00 89.56 80 PRO A C 1
ATOM 608 O O . PRO A 1 80 ? 3.016 -6.620 0.272 1.00 89.56 80 PRO A O 1
ATOM 611 N N . HIS A 1 81 ? 3.572 -8.786 0.201 1.00 90.00 81 HIS A N 1
ATOM 612 C CA . HIS A 1 81 ? 4.891 -8.620 0.817 1.00 90.00 81 HIS A CA 1
ATOM 613 C C . HIS A 1 81 ? 5.842 -7.774 -0.039 1.00 90.00 81 HIS A C 1
ATOM 615 O O . HIS A 1 81 ? 6.487 -6.853 0.481 1.00 90.00 81 HIS A O 1
ATOM 621 N N . SER A 1 82 ? 5.901 -8.030 -1.349 1.00 89.88 82 SER A N 1
ATOM 622 C CA . SER A 1 82 ? 6.779 -7.279 -2.254 1.00 89.88 82 SER A CA 1
ATOM 623 C C . SER A 1 82 ? 6.343 -5.824 -2.389 1.00 89.88 82 SER A C 1
ATOM 625 O O . SER A 1 82 ? 7.176 -4.910 -2.359 1.00 89.88 82 SER A O 1
ATOM 627 N N . TYR A 1 83 ? 5.034 -5.582 -2.477 1.00 90.75 83 TYR A N 1
ATOM 628 C CA . TYR A 1 83 ? 4.492 -4.228 -2.589 1.00 90.75 83 TYR A CA 1
ATOM 629 C C . TYR A 1 83 ? 4.544 -3.458 -1.271 1.00 90.75 83 TYR A C 1
ATOM 631 O O . TYR A 1 83 ? 4.807 -2.255 -1.292 1.00 90.75 83 TYR A O 1
ATOM 639 N N . LEU A 1 84 ? 4.409 -4.122 -0.118 1.00 91.69 84 LEU A N 1
ATOM 640 C CA . LEU A 1 84 ? 4.526 -3.460 1.180 1.00 91.69 84 LEU A CA 1
ATOM 641 C C . LEU A 1 84 ? 5.896 -2.789 1.340 1.00 91.69 84 LEU A C 1
ATOM 643 O O . LEU A 1 84 ? 5.970 -1.645 1.787 1.00 91.69 84 LEU A O 1
ATOM 647 N N . LYS A 1 85 ? 6.990 -3.457 0.950 1.00 90.81 85 LYS A N 1
ATOM 648 C CA . LYS A 1 85 ? 8.336 -2.865 1.033 1.00 90.81 85 LYS A CA 1
ATOM 649 C C . LYS A 1 85 ? 8.458 -1.623 0.144 1.00 90.81 85 LYS A C 1
ATOM 651 O O . LYS A 1 85 ? 8.919 -0.589 0.624 1.00 90.81 85 LYS A O 1
ATOM 656 N N . LYS A 1 86 ? 7.984 -1.702 -1.106 1.00 91.56 86 LYS A N 1
ATOM 657 C CA . LYS A 1 86 ? 7.966 -0.569 -2.051 1.00 91.56 86 LYS A CA 1
ATOM 658 C C . LYS A 1 86 ? 7.175 0.616 -1.491 1.00 91.56 86 LYS A C 1
ATOM 660 O O . LYS A 1 86 ? 7.654 1.748 -1.508 1.00 91.56 86 LYS A O 1
ATOM 665 N N . LEU A 1 87 ? 5.988 0.355 -0.946 1.00 91.31 87 LEU A N 1
ATOM 666 C CA . LEU A 1 87 ? 5.100 1.387 -0.417 1.00 91.31 87 LEU A CA 1
ATOM 667 C C . LEU A 1 87 ? 5.654 2.026 0.856 1.00 91.31 87 LEU A C 1
ATOM 669 O O . LEU A 1 87 ? 5.640 3.249 0.961 1.00 91.31 87 LEU A O 1
ATOM 673 N N . LYS A 1 88 ? 6.232 1.245 1.776 1.00 91.25 88 LYS A N 1
ATOM 674 C CA . LYS A 1 88 ? 6.923 1.784 2.961 1.00 91.25 88 LYS A CA 1
ATOM 675 C C . LYS A 1 88 ? 8.058 2.732 2.567 1.00 91.25 88 LYS A C 1
ATOM 677 O O . LYS A 1 88 ? 8.197 3.790 3.172 1.00 91.25 88 LYS A O 1
ATOM 682 N N . THR A 1 89 ? 8.838 2.387 1.540 1.00 91.00 89 THR A N 1
ATOM 683 C CA . THR A 1 89 ? 9.916 3.248 1.029 1.00 91.00 89 THR A CA 1
ATOM 684 C C . THR A 1 89 ? 9.379 4.508 0.348 1.00 91.00 89 THR A C 1
ATOM 686 O O . THR A 1 89 ? 9.904 5.590 0.588 1.00 91.00 89 THR A O 1
ATOM 689 N N . ARG A 1 90 ? 8.326 4.395 -0.472 1.00 90.44 90 ARG A N 1
ATOM 690 C CA . ARG A 1 90 ? 7.767 5.526 -1.235 1.00 90.44 90 ARG A CA 1
ATOM 691 C C . ARG A 1 90 ? 6.998 6.507 -0.351 1.00 90.44 90 ARG A C 1
ATOM 693 O O . ARG A 1 90 ? 7.101 7.713 -0.542 1.00 90.44 90 ARG A O 1
ATOM 700 N N . PHE A 1 91 ? 6.207 5.996 0.588 1.00 89.44 91 PHE A N 1
ATOM 701 C CA . PHE A 1 91 ? 5.306 6.793 1.423 1.00 89.44 91 PHE A CA 1
ATOM 702 C C . PHE A 1 91 ? 5.872 7.117 2.806 1.00 89.44 91 PHE A C 1
ATOM 704 O O . PHE A 1 91 ? 5.321 7.972 3.492 1.00 89.44 91 PHE A O 1
ATOM 711 N N . GLY A 1 92 ? 6.951 6.453 3.235 1.00 90.25 92 GLY A N 1
ATOM 712 C CA . GLY A 1 92 ? 7.527 6.644 4.569 1.00 90.25 92 GLY A CA 1
ATOM 713 C C . GLY A 1 92 ? 6.589 6.210 5.700 1.00 90.25 92 GLY A C 1
ATOM 714 O O . GLY A 1 92 ? 6.748 6.640 6.841 1.00 90.25 92 GLY A O 1
ATOM 715 N N . THR A 1 93 ? 5.584 5.388 5.398 1.00 89.06 93 THR A N 1
ATOM 716 C CA . THR A 1 93 ? 4.554 4.974 6.351 1.00 89.06 93 THR A CA 1
ATOM 717 C C . THR A 1 93 ? 4.850 3.590 6.909 1.00 89.06 93 THR A C 1
ATOM 719 O O . THR A 1 93 ? 5.466 2.736 6.272 1.00 89.06 93 THR A O 1
ATOM 722 N N . GLY A 1 94 ? 4.402 3.353 8.142 1.00 88.44 94 GLY A N 1
ATOM 723 C CA . GLY A 1 94 ? 4.344 2.004 8.691 1.00 88.44 94 GLY A CA 1
ATOM 724 C C . GLY A 1 94 ? 3.173 1.238 8.083 1.00 88.44 94 GLY A C 1
ATOM 725 O O . GLY A 1 94 ? 2.090 1.799 7.917 1.00 88.44 94 GLY A O 1
ATOM 726 N N . GLY A 1 95 ? 3.369 -0.048 7.815 1.00 89.06 95 GLY A N 1
ATOM 727 C CA . GLY A 1 95 ? 2.311 -0.940 7.360 1.00 89.06 95 GLY A CA 1
ATOM 728 C C . GLY A 1 95 ? 2.575 -2.381 7.772 1.00 89.06 95 GLY A C 1
ATOM 729 O O . GLY A 1 95 ? 3.720 -2.742 8.064 1.00 89.06 95 GLY A O 1
ATOM 730 N N . THR A 1 96 ? 1.507 -3.165 7.832 1.00 92.69 96 THR A N 1
ATOM 731 C CA . THR A 1 96 ? 1.508 -4.588 8.181 1.00 92.69 96 THR A CA 1
ATOM 732 C C . THR A 1 96 ? 0.661 -5.353 7.174 1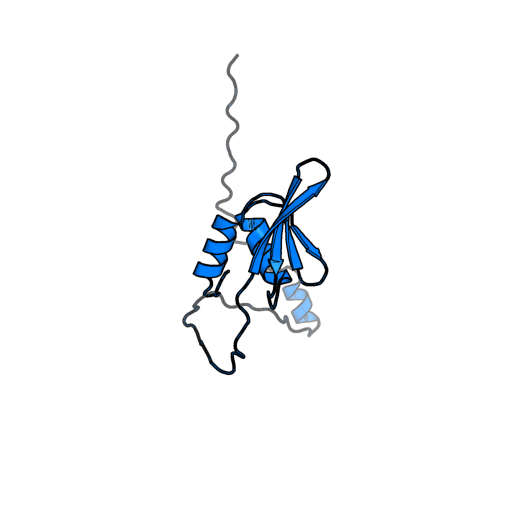.00 92.69 96 THR A C 1
ATOM 734 O O . THR A 1 96 ? -0.151 -4.760 6.468 1.00 92.69 96 THR A O 1
ATOM 737 N N . ILE A 1 97 ? 0.858 -6.663 7.100 1.00 93.12 97 ILE A N 1
ATOM 738 C CA . ILE A 1 97 ? -0.042 -7.556 6.372 1.00 93.12 97 ILE A CA 1
ATOM 739 C C . ILE A 1 97 ? -0.852 -8.293 7.426 1.00 93.12 97 ILE A C 1
ATOM 741 O O . ILE A 1 97 ? -0.281 -8.869 8.352 1.00 93.12 97 ILE A O 1
ATOM 745 N N . GLN A 1 98 ? -2.170 -8.204 7.320 1.00 90.62 98 GLN A N 1
ATOM 746 C CA . GLN A 1 98 ? -3.120 -8.854 8.203 1.00 90.62 98 GLN A CA 1
ATOM 747 C C . GLN A 1 98 ? -4.111 -9.621 7.329 1.00 90.62 98 GLN A C 1
ATOM 749 O O . GLN A 1 98 ? -4.755 -9.017 6.481 1.00 90.62 98 GLN A O 1
ATOM 754 N N . ASP A 1 99 ? -4.217 -10.938 7.513 1.00 87.06 99 ASP A N 1
ATOM 755 C CA . ASP A 1 99 ? -5.199 -11.772 6.802 1.00 87.06 99 ASP A CA 1
ATOM 756 C C . ASP A 1 99 ? -5.151 -11.605 5.264 1.00 87.06 99 ASP A C 1
ATOM 758 O O . ASP A 1 99 ? -6.180 -11.467 4.609 1.00 87.06 99 ASP A O 1
ATOM 762 N N . ASP A 1 100 ? -3.940 -11.570 4.690 1.00 86.75 100 ASP A N 1
ATOM 763 C CA . ASP A 1 100 ? -3.670 -11.316 3.256 1.00 86.75 100 ASP A CA 1
ATOM 764 C C . ASP A 1 100 ? -4.028 -9.894 2.762 1.00 86.75 100 ASP A C 1
ATOM 766 O O . ASP A 1 100 ? -3.858 -9.541 1.596 1.00 86.75 100 ASP A O 1
ATOM 770 N N . VAL A 1 101 ? -4.459 -9.020 3.672 1.00 91.31 101 VAL A N 1
ATOM 771 C CA . VAL A 1 101 ? -4.743 -7.607 3.420 1.00 91.31 101 VAL A CA 1
ATOM 772 C C . VAL A 1 101 ? -3.546 -6.771 3.835 1.00 91.31 101 VAL A C 1
ATOM 774 O O . VAL A 1 101 ? -3.020 -6.881 4.943 1.00 91.31 101 VAL A O 1
ATOM 777 N N . MET A 1 102 ? -3.115 -5.881 2.950 1.00 93.00 102 MET A N 1
ATOM 778 C CA . MET A 1 102 ? -2.064 -4.929 3.278 1.00 93.00 102 MET A CA 1
ATOM 779 C C . MET A 1 102 ? -2.675 -3.686 3.931 1.00 93.00 102 MET A C 1
ATOM 781 O O . MET A 1 102 ? -3.470 -2.981 3.309 1.00 93.00 102 MET A O 1
ATOM 785 N N . GLU A 1 103 ? -2.263 -3.387 5.161 1.00 92.94 103 GLU A N 1
ATOM 786 C CA . GLU A 1 103 ? -2.665 -2.199 5.912 1.00 92.94 103 GLU A CA 1
ATOM 787 C C . GLU A 1 103 ? -1.517 -1.184 5.973 1.00 92.94 103 GLU A C 1
ATOM 789 O O . GLU A 1 103 ? -0.407 -1.494 6.412 1.00 92.94 103 GLU A O 1
ATOM 794 N N . LEU A 1 104 ? -1.788 0.065 5.604 1.00 93.62 104 LEU A N 1
ATOM 795 C CA . LEU A 1 104 ? -0.860 1.192 5.707 1.00 93.62 104 LEU A CA 1
ATOM 796 C C . LEU A 1 104 ? -1.430 2.249 6.652 1.00 93.62 104 LEU A C 1
ATOM 798 O O . LEU A 1 104 ? -2.601 2.610 6.565 1.00 93.62 104 LEU A O 1
ATOM 802 N N . ARG A 1 105 ? -0.610 2.772 7.568 1.00 92.44 105 ARG A N 1
ATOM 803 C CA . ARG A 1 105 ? -1.029 3.862 8.463 1.00 92.44 105 ARG A CA 1
ATOM 804 C C . ARG A 1 105 ? -1.173 5.162 7.681 1.00 92.44 105 ARG A C 1
ATOM 806 O O . ARG A 1 105 ? -0.274 5.517 6.926 1.00 92.44 105 ARG A O 1
ATOM 813 N N . GLY A 1 106 ? -2.250 5.896 7.947 1.00 90.38 106 GLY A N 1
ATOM 814 C CA . GLY A 1 106 ? -2.552 7.157 7.279 1.00 90.38 106 GLY A CA 1
ATOM 815 C C . GLY A 1 106 ? -3.617 7.017 6.195 1.00 90.38 106 GLY A C 1
ATOM 816 O O . GLY A 1 106 ? -4.022 5.915 5.815 1.00 90.38 106 GLY A O 1
ATOM 817 N N . ASP A 1 107 ? -4.083 8.169 5.723 1.00 90.38 107 ASP A N 1
ATOM 818 C CA . ASP A 1 107 ? -4.974 8.275 4.573 1.00 90.38 107 ASP A CA 1
ATOM 819 C C . ASP A 1 107 ? -4.114 8.514 3.332 1.00 90.38 107 ASP A C 1
ATOM 821 O O . ASP A 1 107 ? -3.620 9.612 3.085 1.00 90.38 107 ASP A O 1
ATOM 825 N N . HIS A 1 108 ? -3.863 7.438 2.592 1.00 89.12 108 HIS A N 1
ATOM 826 C CA . HIS A 1 108 ? -3.066 7.465 1.367 1.00 89.12 108 HIS A CA 1
ATOM 827 C C . HIS A 1 108 ? -3.821 6.799 0.216 1.00 89.12 108 HIS A C 1
ATOM 829 O O . HIS A 1 108 ? -3.218 6.280 -0.717 1.00 89.12 108 HIS A O 1
ATOM 835 N N . CYS A 1 109 ? -5.154 6.819 0.274 1.00 90.19 109 CYS A N 1
ATOM 836 C CA . CYS A 1 109 ? -6.012 6.125 -0.676 1.00 90.19 109 CYS A CA 1
ATOM 837 C C . CYS A 1 109 ? -5.734 6.563 -2.124 1.00 90.19 109 CYS A C 1
ATOM 839 O O . CYS A 1 109 ? -5.421 5.722 -2.960 1.00 90.19 109 CYS A O 1
ATOM 841 N N . GLU A 1 110 ? -5.761 7.865 -2.423 1.00 91.69 110 GLU A N 1
ATOM 842 C CA . GLU A 1 110 ? -5.506 8.378 -3.778 1.00 91.69 110 GLU A CA 1
ATOM 843 C C . GLU A 1 110 ? -4.098 8.083 -4.306 1.00 91.69 110 GLU A C 1
ATOM 845 O O . GLU A 1 110 ? -3.991 7.519 -5.395 1.00 91.69 110 GLU A O 1
ATOM 850 N N . PRO A 1 111 ? -3.003 8.387 -3.586 1.00 92.12 111 PRO A N 1
ATOM 851 C CA . PRO A 1 111 ? -1.680 8.149 -4.141 1.00 92.12 111 PRO A CA 1
ATOM 852 C C . PRO A 1 111 ? -1.322 6.657 -4.212 1.00 92.12 111 PRO A C 1
ATOM 854 O O . PRO A 1 111 ? -0.512 6.274 -5.051 1.00 92.12 111 PRO A O 1
ATOM 857 N N . ILE A 1 112 ? -1.918 5.798 -3.375 1.00 91.69 112 ILE A N 1
ATOM 858 C CA . ILE A 1 112 ? -1.771 4.341 -3.508 1.00 91.69 112 ILE A CA 1
ATOM 859 C C . ILE A 1 112 ? -2.566 3.840 -4.725 1.00 91.69 112 ILE A C 1
ATOM 861 O O . ILE A 1 112 ? -2.060 3.009 -5.477 1.00 91.69 112 ILE A O 1
ATOM 865 N N . LYS A 1 113 ? -3.775 4.370 -4.970 1.00 92.56 113 LYS A N 1
ATOM 866 C CA . LYS A 1 113 ? -4.543 4.087 -6.196 1.00 92.56 113 LYS A CA 1
ATOM 867 C C . LYS A 1 113 ? -3.748 4.451 -7.449 1.00 92.56 113 LYS A C 1
ATOM 869 O O . LYS A 1 113 ? -3.698 3.652 -8.380 1.00 92.56 113 LYS A O 1
ATOM 874 N N . ASP A 1 114 ? -3.112 5.619 -7.452 1.00 93.31 114 ASP A N 1
ATOM 875 C CA . ASP A 1 114 ? -2.261 6.074 -8.554 1.00 93.31 114 ASP A CA 1
ATOM 876 C C . ASP A 1 114 ? -1.039 5.165 -8.753 1.00 93.31 114 ASP A C 1
ATOM 878 O O . ASP A 1 114 ? -0.789 4.706 -9.865 1.00 93.31 114 ASP A O 1
ATOM 882 N N . PHE A 1 115 ? -0.352 4.801 -7.665 1.00 92.56 115 PHE A N 1
ATOM 883 C CA . PHE A 1 115 ? 0.783 3.876 -7.700 1.00 92.56 115 PHE A CA 1
ATOM 884 C C . PHE A 1 115 ? 0.420 2.530 -8.349 1.00 92.56 115 PHE A C 1
ATOM 886 O O . PHE A 1 115 ? 1.094 2.085 -9.276 1.00 92.56 115 PHE A O 1
ATOM 893 N N . PHE A 1 116 ? -0.677 1.902 -7.917 1.00 91.25 116 PHE A N 1
ATOM 894 C CA . PHE A 1 116 ? -1.108 0.622 -8.487 1.00 91.25 116 PHE A CA 1
ATOM 895 C C . PHE A 1 116 ? -1.632 0.756 -9.918 1.00 91.25 116 PHE A C 1
ATOM 897 O O . PHE A 1 116 ? -1.442 -0.152 -10.727 1.00 91.25 116 PHE A O 1
ATOM 904 N N . ARG A 1 117 ? -2.250 1.890 -10.267 1.00 91.31 117 ARG A N 1
ATOM 905 C CA . ARG A 1 117 ? -2.644 2.177 -11.651 1.00 91.31 117 ARG A CA 1
ATOM 906 C C . ARG A 1 117 ? -1.421 2.303 -12.561 1.00 91.31 117 ARG A C 1
ATOM 908 O O . ARG A 1 117 ? -1.460 1.794 -13.678 1.00 91.31 117 ARG A O 1
ATOM 915 N N . ALA A 1 118 ? -0.348 2.933 -12.084 1.00 90.44 118 ALA A N 1
ATOM 916 C CA . ALA A 1 118 ? 0.916 3.045 -12.808 1.00 90.44 118 ALA A CA 1
ATOM 917 C C . ALA A 1 118 ? 1.614 1.685 -12.987 1.00 90.44 118 ALA A C 1
ATOM 919 O O . ALA A 1 118 ? 2.203 1.438 -14.034 1.00 90.44 118 ALA A O 1
ATOM 920 N N . GLU A 1 119 ? 1.490 0.773 -12.018 1.00 87.38 119 GLU A N 1
ATOM 921 C CA . GLU A 1 119 ? 1.969 -0.614 -12.146 1.00 87.38 119 GLU A CA 1
ATOM 922 C C . GLU A 1 119 ? 1.054 -1.516 -13.008 1.00 87.38 119 GLU A C 1
ATOM 924 O O . GLU A 1 119 ? 1.366 -2.687 -13.214 1.00 87.38 119 GLU A O 1
ATOM 929 N N . GLY A 1 120 ? -0.051 -0.990 -13.552 1.00 88.31 120 GLY A N 1
ATOM 930 C CA . GLY A 1 120 ? -0.926 -1.707 -14.488 1.00 88.31 120 GLY A CA 1
ATOM 931 C C . GLY A 1 120 ? -2.080 -2.479 -13.842 1.00 88.31 120 GLY A C 1
ATOM 932 O O . GLY A 1 120 ? -2.773 -3.240 -14.522 1.00 88.31 120 GLY A O 1
ATOM 933 N N . PHE A 1 121 ? -2.337 -2.279 -12.548 1.00 88.81 121 PHE A N 1
ATOM 934 C CA . PHE A 1 121 ? -3.471 -2.898 -11.869 1.00 88.81 121 PHE A CA 1
ATOM 935 C C . PHE A 1 121 ? -4.777 -2.145 -12.133 1.00 88.81 121 PHE A C 1
ATOM 937 O O . PHE A 1 121 ? -4.832 -0.916 -12.221 1.00 88.81 121 PHE A O 1
ATOM 944 N N . LYS A 1 122 ? -5.880 -2.896 -12.190 1.00 88.44 122 LYS A N 1
ATOM 945 C CA . LYS A 1 122 ? -7.233 -2.328 -12.156 1.00 88.44 122 LYS A CA 1
ATOM 946 C C . LYS A 1 122 ? -7.611 -2.078 -10.701 1.00 88.44 122 LYS A C 1
ATOM 948 O O . LYS A 1 122 ? -7.699 -3.031 -9.933 1.00 88.44 122 LYS A O 1
ATOM 953 N N . VAL A 1 123 ? -7.847 -0.821 -10.336 1.00 90.00 123 VAL A N 1
ATOM 954 C CA . VAL A 1 123 ? -8.144 -0.411 -8.955 1.00 90.00 123 VAL A CA 1
ATOM 955 C C . VAL A 1 123 ? -9.593 0.076 -8.829 1.00 90.00 123 VAL A C 1
ATOM 957 O O . VAL A 1 123 ? -10.085 0.760 -9.728 1.00 90.00 123 VAL A O 1
ATOM 960 N N . ARG A 1 124 ? -10.274 -0.273 -7.729 1.00 84.25 124 ARG A N 1
ATOM 961 C CA . ARG A 1 124 ? -11.621 0.198 -7.345 1.00 84.25 124 ARG A CA 1
ATOM 962 C C . ARG A 1 124 ? -11.566 1.020 -6.053 1.00 84.25 124 ARG A C 1
ATOM 964 O O . ARG A 1 124 ? -10.943 0.562 -5.071 1.00 84.25 124 ARG A O 1
#

Secondary structure (DSSP, 8-state):
----PPPPP---------S-TTHHHHHHTT---S--PPP---------------PPPBEEEEEEPSTT-EEEEEES-S-HHHHHHHHHHHH---EEEETTEEEEES--HHHHHHHHHHTT--B-

Solvent-accessible surface area (backbone atoms only — not comparable to full-atom values): 8256 Å² total; per-residue (Å²): 138,84,85,81,78,80,80,78,85,81,80,89,79,76,93,80,79,86,72,64,84,61,57,64,58,30,62,75,69,72,45,80,79,94,75,82,80,84,83,84,85,90,81,83,88,79,87,77,83,84,80,83,67,87,72,68,59,30,41,62,44,80,46,81,47,80,93,85,38,44,30,23,38,38,35,72,50,95,58,49,70,69,50,49,56,53,47,31,70,76,67,73,39,61,66,51,76,54,96,73,25,35,36,32,58,40,89,49,59,68,67,52,49,50,52,42,46,73,74,68,48,56,74,85

Organism: Sulfidibacter corallicola (NCBI:txid2818388)

Mean predicted aligned error: 17.27 Å

InterPro domains:
  IPR001950 SUI1 domain [PF01253] (55-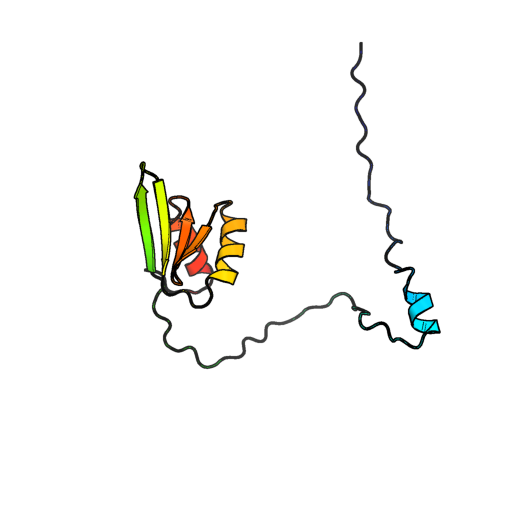122)
  IPR001950 SUI1 domain [PS50296] (58-120)
  IPR005872 Archaeal/bacterial translation initiation factor SUI1 [cd11567] (60-123)
  IPR036877 SUI1 domain superfamily [SSF55159] (46-123)

pLDDT: mean 76.42, std 16.61, range [42.66, 94.5]